Protein AF-A0A5C4NBM5-F1 (afdb_monomer)

Sequence (98 aa):
MPLRLHNPTNDSHIEDLEARLADHLRRTPINPWNPGCRSAQVRALTDVVRAMDRGFVSPELAARLYADVRIDGFCFDRWLDEMRDEGVYVDVTQRLAA

Solvent-accessible surface area (backbone atoms only — not comparable to full-atom values): 5925 Å² total; per-residue (Å²): 130,59,66,39,55,66,52,82,88,61,58,63,69,55,56,51,48,50,54,52,46,49,53,38,56,68,72,42,81,77,53,87,91,52,81,79,43,61,69,58,48,38,51,54,54,50,49,44,51,58,32,29,68,72,65,79,32,53,72,71,54,45,45,50,57,51,62,74,68,60,54,70,96,63,55,60,66,60,54,53,49,51,37,38,76,73,50,47,37,39,77,58,75,79,75,74,83,125

Foldseek 3Di:
DQKEFPDLVDCVLLVVQLVVQLVLVVPPDDPPVPNPPRNVVSVVLSVQVVCSNVVNAPLVRSQVVCVVVDRPPDHSVVSVVVCVVVVRMDDPPPPPPD

Mean predicted aligned error: 6.42 Å

Structure (mmCIF, N/CA/C/O backbone):
data_AF-A0A5C4NBM5-F1
#
_entry.id   AF-A0A5C4NBM5-F1
#
loop_
_atom_site.group_PDB
_atom_site.id
_atom_site.type_symbol
_atom_site.label_atom_id
_atom_site.label_alt_id
_atom_site.label_comp_id
_atom_site.label_asym_id
_atom_site.label_entity_id
_atom_site.label_seq_id
_atom_site.pdbx_PDB_ins_code
_atom_site.Cartn_x
_atom_site.Cartn_y
_atom_site.Cartn_z
_atom_site.occupancy
_atom_site.B_iso_or_equiv
_atom_site.auth_seq_id
_atom_site.auth_comp_id
_atom_site.auth_asym_id
_atom_site.auth_atom_id
_atom_site.pdbx_PDB_model_num
ATOM 1 N N . MET A 1 1 ? -14.276 -1.890 4.583 1.00 61.28 1 MET A N 1
ATOM 2 C CA . MET A 1 1 ? -14.526 -1.490 5.997 1.00 61.28 1 MET A CA 1
ATOM 3 C C . MET A 1 1 ? -13.323 -0.689 6.480 1.00 61.28 1 MET A C 1
ATOM 5 O O . MET A 1 1 ? -12.241 -0.945 5.968 1.00 61.28 1 MET A O 1
ATOM 9 N N . PRO A 1 2 ? -13.469 0.294 7.386 1.00 74.94 2 PRO A N 1
ATOM 10 C CA . PRO A 1 2 ? -12.323 1.073 7.854 1.00 74.94 2 PRO A CA 1
ATOM 11 C C . PRO A 1 2 ? -11.326 0.186 8.621 1.00 74.94 2 PRO A C 1
ATOM 13 O O . PRO A 1 2 ? -11.695 -0.441 9.613 1.00 74.94 2 PRO A O 1
ATOM 16 N N . LEU A 1 3 ? -10.074 0.148 8.157 1.00 82.06 3 LEU A N 1
ATOM 17 C CA . LEU A 1 3 ? -8.948 -0.523 8.814 1.00 82.06 3 LEU A CA 1
ATOM 18 C C . LEU A 1 3 ? -8.129 0.498 9.609 1.00 82.06 3 LEU A C 1
ATOM 20 O O . LEU A 1 3 ? -8.011 1.655 9.204 1.00 82.06 3 LEU A O 1
ATOM 24 N N . ARG A 1 4 ? -7.543 0.072 10.729 1.00 85.62 4 ARG A N 1
ATOM 25 C CA . ARG A 1 4 ? -6.534 0.853 11.462 1.00 85.62 4 ARG A CA 1
ATOM 26 C C . ARG A 1 4 ? -5.371 -0.033 11.882 1.00 85.62 4 ARG A C 1
ATOM 28 O O . ARG A 1 4 ? -5.579 -1.216 12.150 1.00 85.62 4 ARG A O 1
ATOM 35 N N . LEU A 1 5 ? -4.186 0.556 12.017 1.00 88.25 5 LEU A N 1
ATOM 36 C CA . LEU A 1 5 ? -3.049 -0.119 12.637 1.00 88.25 5 LEU A CA 1
ATOM 37 C C . LEU A 1 5 ? -3.355 -0.429 14.106 1.00 88.25 5 LEU A C 1
ATOM 39 O O . LEU A 1 5 ? -3.815 0.441 14.852 1.00 88.25 5 LEU A O 1
ATOM 43 N N . HIS A 1 6 ? -3.068 -1.657 14.532 1.00 86.38 6 HIS A N 1
ATOM 44 C CA . HIS A 1 6 ? -3.093 -2.032 15.943 1.00 86.38 6 HIS A CA 1
ATOM 45 C C . HIS A 1 6 ? -2.037 -1.243 16.726 1.00 86.38 6 HIS A C 1
ATOM 47 O O . HIS A 1 6 ? -2.295 -0.789 17.842 1.00 86.38 6 HIS A O 1
ATOM 53 N N . ASN A 1 7 ? -0.839 -1.083 16.159 1.00 84.06 7 ASN A N 1
ATOM 54 C CA . ASN A 1 7 ? 0.235 -0.296 16.749 1.00 84.06 7 ASN A CA 1
ATOM 55 C C . ASN A 1 7 ? 0.734 0.757 15.743 1.00 84.06 7 ASN A C 1
ATOM 57 O O . ASN A 1 7 ? 1.576 0.439 14.909 1.00 84.06 7 ASN A O 1
ATOM 61 N N . PRO A 1 8 ? 0.246 2.007 15.813 1.00 83.06 8 PRO A N 1
ATOM 62 C CA . PRO A 1 8 ? 0.551 3.037 14.819 1.00 83.06 8 PRO A CA 1
ATOM 63 C C . PRO A 1 8 ? 1.989 3.572 14.879 1.00 83.06 8 PRO A C 1
ATOM 65 O O . PRO A 1 8 ? 2.366 4.360 14.019 1.00 83.06 8 PRO A O 1
ATOM 68 N N . THR A 1 9 ? 2.782 3.205 15.891 1.00 84.69 9 THR A N 1
ATOM 69 C CA . THR A 1 9 ? 4.210 3.561 15.959 1.00 84.69 9 THR A CA 1
ATOM 70 C C . THR A 1 9 ? 5.115 2.458 15.415 1.00 84.69 9 THR A C 1
ATOM 72 O O . THR A 1 9 ? 6.334 2.611 15.447 1.00 84.69 9 THR A O 1
ATOM 75 N N . ASN A 1 10 ? 4.540 1.323 15.011 1.00 85.56 10 ASN A N 1
ATOM 76 C CA . ASN A 1 10 ? 5.272 0.206 14.442 1.00 85.56 10 ASN A CA 1
ATOM 77 C C . ASN A 1 10 ? 5.176 0.256 12.911 1.00 85.56 10 ASN A C 1
ATOM 79 O O . ASN A 1 10 ? 4.089 0.098 12.363 1.00 85.56 10 ASN A O 1
ATOM 83 N N . ASP A 1 11 ? 6.323 0.440 12.258 1.00 90.62 11 ASP A N 1
ATOM 84 C CA . ASP A 1 11 ? 6.466 0.477 10.798 1.00 90.62 11 ASP A CA 1
ATOM 85 C C . ASP A 1 11 ? 7.013 -0.858 10.235 1.00 90.62 11 ASP A C 1
ATOM 87 O O . ASP A 1 11 ? 7.358 -0.938 9.059 1.00 90.62 11 AS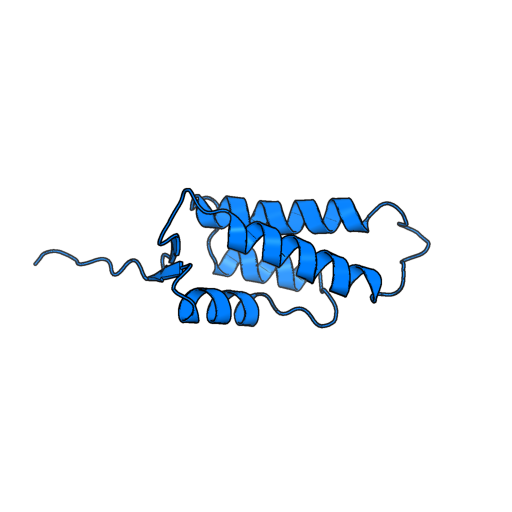P A O 1
ATOM 91 N N . SER A 1 12 ? 7.105 -1.934 11.029 1.00 91.19 12 SER A N 1
ATOM 92 C CA . SER A 1 12 ? 7.687 -3.209 10.571 1.00 91.19 12 SER A CA 1
ATOM 93 C C . SER A 1 12 ? 6.943 -3.836 9.387 1.00 91.19 12 SER A C 1
ATOM 95 O O . SER A 1 12 ? 7.577 -4.474 8.550 1.00 91.19 12 SER A O 1
ATOM 97 N N . HIS A 1 13 ? 5.625 -3.635 9.263 1.00 92.81 13 HIS A N 1
ATOM 98 C CA . HIS A 1 13 ? 4.865 -4.093 8.089 1.00 92.81 13 HIS A CA 1
ATOM 99 C C . HIS A 1 13 ? 5.241 -3.319 6.823 1.00 92.81 13 HIS A C 1
ATOM 101 O O . HIS A 1 13 ? 5.207 -3.875 5.728 1.00 92.81 13 HIS A O 1
ATOM 107 N N . ILE A 1 14 ? 5.635 -2.051 6.966 1.00 94.50 14 ILE A N 1
ATOM 108 C CA . ILE A 1 14 ? 6.147 -1.237 5.866 1.00 94.50 14 ILE A CA 1
ATOM 109 C C . ILE A 1 14 ? 7.534 -1.722 5.435 1.00 94.50 14 ILE A C 1
ATOM 111 O O . ILE A 1 14 ? 7.783 -1.856 4.239 1.00 94.50 14 ILE A O 1
ATOM 115 N N . GLU A 1 15 ? 8.421 -2.016 6.385 1.00 93.81 15 GLU A N 1
ATOM 116 C CA . GLU A 1 15 ? 9.759 -2.547 6.092 1.00 93.81 15 GLU A CA 1
ATOM 117 C C . GLU A 1 15 ? 9.691 -3.921 5.400 1.00 93.81 15 GLU A C 1
ATOM 119 O O . GLU A 1 15 ? 10.388 -4.154 4.407 1.00 93.81 15 GLU A O 1
ATOM 124 N N . ASP A 1 16 ? 8.808 -4.812 5.869 1.00 94.00 16 ASP A N 1
ATOM 125 C CA . ASP A 1 16 ? 8.531 -6.101 5.218 1.00 94.00 16 ASP A CA 1
ATOM 126 C C . ASP A 1 16 ? 7.980 -5.905 3.798 1.00 94.00 16 ASP A C 1
ATOM 128 O O . ASP A 1 16 ? 8.481 -6.508 2.843 1.00 94.00 16 ASP A O 1
ATOM 132 N N . LEU A 1 17 ? 7.006 -5.005 3.628 1.00 94.88 17 LEU A N 1
ATOM 133 C CA . LEU A 1 17 ? 6.438 -4.687 2.322 1.00 94.88 17 LEU A CA 1
ATOM 134 C C . LEU A 1 17 ? 7.504 -4.168 1.346 1.00 94.88 17 LEU A C 1
ATOM 136 O O . LEU A 1 17 ? 7.573 -4.639 0.209 1.00 94.88 17 LEU A O 1
ATOM 140 N N . GLU A 1 18 ? 8.359 -3.235 1.774 1.00 94.38 18 GLU A N 1
ATOM 141 C CA . GLU A 1 18 ? 9.462 -2.714 0.958 1.00 94.38 18 GLU A CA 1
ATOM 142 C C . GLU A 1 18 ? 10.395 -3.837 0.490 1.00 94.38 18 GLU A C 1
ATOM 144 O O . GLU A 1 18 ? 10.730 -3.910 -0.699 1.00 94.38 18 GLU A O 1
ATOM 149 N N . ALA A 1 19 ? 10.773 -4.745 1.395 1.00 93.50 19 ALA A N 1
ATOM 150 C CA . ALA A 1 19 ? 11.636 -5.878 1.078 1.00 93.50 19 ALA A CA 1
ATOM 151 C C . ALA A 1 19 ? 10.983 -6.841 0.070 1.00 93.50 19 ALA A C 1
ATOM 153 O O . ALA A 1 19 ? 11.624 -7.237 -0.912 1.00 93.50 19 ALA A O 1
ATOM 154 N N . ARG A 1 20 ? 9.699 -7.179 0.261 1.00 93.25 20 ARG A N 1
ATOM 155 C CA . ARG A 1 20 ? 8.937 -8.039 -0.662 1.00 93.25 20 ARG A CA 1
ATOM 156 C C . ARG A 1 20 ? 8.829 -7.403 -2.046 1.00 93.25 20 ARG A C 1
ATOM 158 O O . ARG A 1 20 ? 9.157 -8.044 -3.046 1.00 93.25 20 ARG A O 1
ATOM 165 N N . LEU A 1 21 ? 8.425 -6.134 -2.124 1.00 92.00 21 LEU A N 1
ATOM 166 C CA . LEU A 1 21 ? 8.285 -5.412 -3.393 1.00 92.00 21 LEU A CA 1
ATOM 167 C C . LEU A 1 21 ? 9.617 -5.308 -4.140 1.00 92.00 21 LEU A C 1
ATOM 169 O O . LEU A 1 21 ? 9.662 -5.526 -5.354 1.00 92.00 21 LEU A O 1
ATOM 173 N N . ALA A 1 22 ? 10.709 -5.026 -3.426 1.00 90.75 22 ALA A N 1
ATOM 174 C CA . ALA A 1 22 ? 12.042 -4.992 -4.012 1.00 90.75 22 ALA A CA 1
ATOM 175 C C . ALA A 1 22 ? 12.438 -6.352 -4.615 1.00 90.75 22 ALA A C 1
ATOM 177 O O . ALA A 1 22 ? 12.997 -6.391 -5.717 1.00 90.75 22 ALA A O 1
ATOM 178 N N . ASP A 1 23 ? 12.119 -7.467 -3.948 1.00 90.88 23 ASP A N 1
ATOM 179 C CA . ASP A 1 23 ? 12.401 -8.806 -4.471 1.00 90.88 23 ASP A CA 1
ATOM 180 C C . ASP A 1 23 ? 11.569 -9.141 -5.719 1.00 90.88 23 ASP A C 1
ATOM 182 O O . ASP A 1 23 ? 12.126 -9.593 -6.725 1.00 90.88 23 ASP A O 1
ATOM 186 N N . HIS A 1 24 ? 10.263 -8.856 -5.704 1.00 88.44 24 HIS A N 1
ATOM 187 C CA . HIS A 1 24 ? 9.383 -9.079 -6.858 1.00 88.44 24 HIS A CA 1
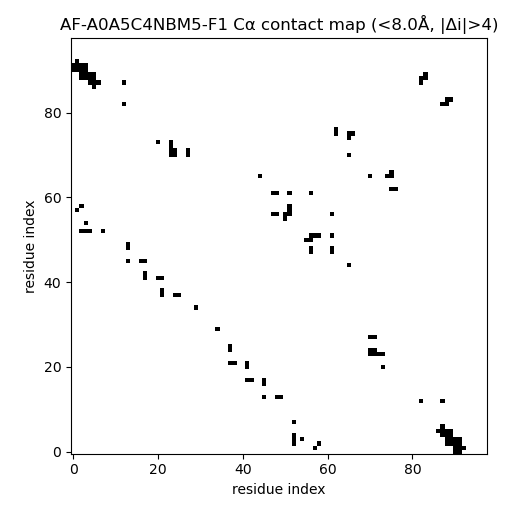ATOM 188 C C . HIS A 1 24 ? 9.813 -8.251 -8.078 1.00 88.44 24 HIS A C 1
ATOM 190 O O . HIS A 1 24 ? 9.962 -8.773 -9.191 1.00 88.44 24 HIS A O 1
ATOM 196 N N . LEU A 1 25 ? 10.116 -6.967 -7.874 1.00 83.75 25 LEU A N 1
ATOM 197 C CA . LEU A 1 25 ? 10.542 -6.075 -8.953 1.00 83.75 25 LEU A CA 1
ATOM 198 C C . LEU A 1 25 ? 11.940 -6.411 -9.481 1.00 83.75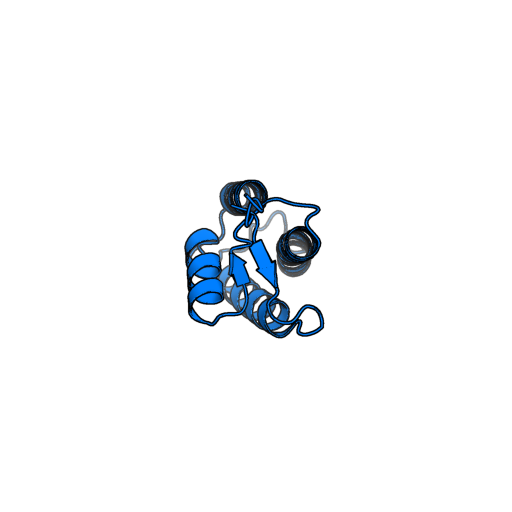 25 LEU A C 1
ATOM 200 O O . LEU A 1 25 ? 12.209 -6.196 -10.665 1.00 83.75 25 LEU A O 1
ATOM 204 N N . ARG A 1 26 ? 12.826 -6.987 -8.657 1.00 82.44 26 ARG A N 1
ATOM 205 C CA . ARG A 1 26 ? 14.130 -7.502 -9.108 1.00 82.44 26 ARG A CA 1
ATOM 206 C C . ARG A 1 26 ? 13.976 -8.631 -10.130 1.00 82.44 26 ARG A C 1
ATOM 208 O O . ARG A 1 26 ? 14.763 -8.687 -11.076 1.00 82.44 26 ARG A O 1
ATOM 215 N N . ARG A 1 27 ? 12.975 -9.499 -9.946 1.00 75.19 27 ARG A N 1
ATOM 216 C CA . ARG A 1 27 ? 12.681 -10.655 -10.814 1.00 75.19 27 ARG A CA 1
ATOM 217 C C . ARG A 1 27 ? 11.893 -10.284 -12.073 1.00 75.19 27 ARG A C 1
ATOM 219 O O . ARG A 1 27 ? 11.915 -11.036 -13.041 1.00 75.19 27 ARG A O 1
ATOM 226 N N . THR A 1 28 ? 11.240 -9.125 -12.078 1.00 69.19 28 THR A N 1
ATOM 227 C CA . THR A 1 28 ? 10.501 -8.615 -13.241 1.00 69.19 28 THR A CA 1
ATOM 228 C C . THR A 1 28 ? 11.488 -8.133 -14.315 1.00 69.19 28 THR A C 1
ATOM 230 O O . THR A 1 28 ? 12.408 -7.385 -13.969 1.00 69.19 28 THR A O 1
ATOM 233 N N . PRO A 1 29 ? 11.348 -8.510 -15.602 1.00 66.06 29 PRO A N 1
ATOM 234 C CA . PRO A 1 29 ? 12.237 -8.042 -16.667 1.00 66.06 29 PRO A CA 1
ATOM 235 C C . PRO A 1 29 ? 12.339 -6.510 -16.670 1.00 66.06 29 PRO A C 1
ATOM 237 O O . PRO A 1 29 ? 11.323 -5.817 -16.639 1.00 66.06 29 PRO A O 1
ATOM 240 N N . ILE A 1 30 ? 13.562 -5.966 -16.678 1.00 62.72 30 ILE A N 1
ATOM 241 C CA . ILE A 1 30 ? 13.764 -4.512 -16.766 1.00 62.72 30 ILE A CA 1
ATOM 242 C C . ILE A 1 30 ? 13.167 -4.058 -18.090 1.00 62.72 30 ILE A C 1
ATOM 244 O O . ILE A 1 30 ? 13.619 -4.507 -19.142 1.00 62.72 30 ILE A O 1
ATOM 248 N N . ASN A 1 31 ? 12.193 -3.148 -18.049 1.00 58.94 31 ASN A N 1
ATOM 249 C CA . ASN A 1 31 ? 11.832 -2.412 -19.247 1.00 58.94 31 ASN A CA 1
ATOM 250 C C . ASN A 1 31 ? 13.065 -1.582 -19.656 1.00 58.94 31 ASN A C 1
ATOM 252 O O . ASN A 1 31 ? 13.441 -0.672 -18.910 1.00 58.94 31 ASN A O 1
ATOM 256 N N . PRO A 1 32 ? 13.711 -1.870 -20.803 1.00 56.47 32 PRO A N 1
ATOM 257 C CA . PRO A 1 32 ? 14.948 -1.199 -21.204 1.00 56.47 32 PRO A CA 1
ATOM 258 C C . PRO A 1 32 ? 14.764 0.311 -21.420 1.00 56.47 32 PRO A C 1
ATOM 260 O O . PRO A 1 32 ? 15.742 1.051 -21.421 1.00 56.47 32 PRO A O 1
ATOM 263 N N . TRP A 1 33 ? 13.519 0.779 -21.535 1.00 55.25 33 TRP A N 1
ATOM 264 C CA . TRP A 1 33 ? 13.165 2.191 -21.663 1.00 55.25 33 TRP A CA 1
ATOM 265 C C . TRP A 1 33 ? 13.021 2.923 -20.321 1.00 55.25 33 TRP A C 1
ATOM 267 O O . TRP A 1 33 ? 12.864 4.140 -20.316 1.00 55.25 33 TRP A O 1
ATOM 277 N N . ASN A 1 34 ? 13.072 2.218 -19.181 1.00 57.16 34 ASN A N 1
ATOM 278 C CA . ASN A 1 34 ? 12.964 2.839 -17.858 1.00 57.16 34 ASN A CA 1
ATOM 279 C C . ASN A 1 34 ? 13.795 2.118 -16.765 1.00 57.16 34 ASN A C 1
ATOM 281 O O . ASN A 1 34 ? 13.246 1.501 -15.847 1.00 57.16 34 ASN A O 1
ATOM 285 N N . PRO A 1 35 ? 15.136 2.188 -16.840 1.00 52.81 35 PRO A N 1
ATOM 286 C CA . PRO A 1 35 ? 16.038 1.499 -15.912 1.00 52.81 35 PRO A CA 1
ATOM 287 C C . PRO A 1 35 ? 16.099 2.112 -14.497 1.00 52.81 35 PRO A C 1
ATOM 289 O O . PRO A 1 35 ? 16.510 1.429 -13.562 1.00 52.81 35 PRO A O 1
ATOM 292 N N . GLY A 1 36 ? 15.667 3.366 -14.302 1.00 56.75 36 GLY A N 1
ATOM 293 C CA . GLY A 1 36 ? 15.687 4.052 -12.997 1.00 56.75 36 GLY A CA 1
ATOM 294 C C . GLY A 1 36 ? 14.492 3.749 -12.083 1.00 56.75 36 GLY A C 1
ATOM 295 O O . GLY A 1 36 ? 14.400 4.290 -10.983 1.00 56.75 36 GLY A O 1
ATOM 296 N N . CYS A 1 37 ? 13.552 2.913 -12.529 1.00 69.25 37 CYS A N 1
ATOM 297 C CA . CYS A 1 37 ? 12.194 2.945 -11.993 1.00 69.25 37 CYS A CA 1
ATOM 298 C C . CYS A 1 37 ? 11.954 2.106 -10.735 1.00 69.25 37 CYS A C 1
ATOM 300 O O . CYS A 1 37 ? 11.014 2.400 -10.011 1.00 69.25 37 CYS A O 1
ATOM 302 N N . ARG A 1 38 ? 12.768 1.087 -10.430 1.00 79.81 38 ARG A N 1
ATOM 303 C CA . ARG A 1 38 ? 12.401 0.087 -9.404 1.00 79.81 38 ARG A CA 1
ATOM 304 C C . ARG A 1 38 ? 12.368 0.640 -7.984 1.00 79.81 38 ARG A C 1
ATOM 306 O O . ARG A 1 38 ? 11.350 0.506 -7.324 1.00 79.81 38 ARG A O 1
ATOM 313 N N . SER A 1 39 ? 13.434 1.288 -7.514 1.00 82.69 39 SER A N 1
ATOM 314 C CA . SER A 1 39 ? 13.452 1.846 -6.152 1.00 82.69 39 SER A CA 1
ATOM 31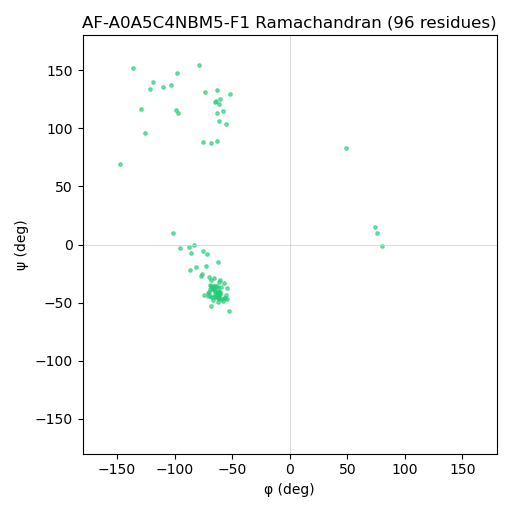5 C C . SER A 1 39 ? 12.434 2.976 -5.986 1.00 82.69 39 SER A C 1
ATOM 317 O O . SER A 1 39 ? 11.806 3.093 -4.939 1.00 82.69 39 SER A O 1
ATOM 319 N N . ALA A 1 40 ? 12.229 3.780 -7.035 1.00 84.44 40 ALA A N 1
ATOM 320 C CA . ALA A 1 40 ? 11.192 4.808 -7.055 1.00 84.44 40 ALA A CA 1
ATOM 321 C C . ALA A 1 40 ? 9.780 4.199 -7.026 1.00 84.44 40 ALA A C 1
ATOM 323 O O . ALA A 1 40 ? 8.907 4.718 -6.340 1.00 84.44 40 ALA A O 1
ATOM 324 N N . GLN A 1 41 ? 9.571 3.083 -7.726 1.00 87.00 41 GLN A N 1
ATOM 325 C CA . GLN A 1 41 ? 8.312 2.346 -7.758 1.00 87.00 41 GLN A CA 1
ATOM 326 C C . GLN A 1 41 ? 8.025 1.662 -6.422 1.00 87.00 41 GLN A C 1
ATOM 328 O O . GLN A 1 41 ? 6.910 1.801 -5.935 1.00 87.00 41 GLN A O 1
ATOM 333 N N . VAL A 1 42 ? 9.016 1.003 -5.801 1.00 90.69 42 VAL A N 1
ATOM 334 C CA . VAL A 1 42 ? 8.896 0.480 -4.427 1.00 90.69 42 VAL A CA 1
ATOM 335 C C . VAL A 1 42 ? 8.453 1.613 -3.514 1.00 90.69 42 VAL A C 1
ATOM 337 O O . VAL A 1 42 ? 7.374 1.531 -2.950 1.00 90.69 42 VAL A O 1
ATOM 340 N N . ARG A 1 43 ? 9.209 2.717 -3.471 1.00 90.62 43 ARG A N 1
ATOM 341 C CA . ARG A 1 43 ? 8.887 3.862 -2.615 1.00 90.62 43 ARG A CA 1
ATOM 342 C C . ARG A 1 43 ? 7.471 4.396 -2.847 1.00 90.62 43 ARG A C 1
ATOM 344 O O . ARG A 1 43 ? 6.750 4.609 -1.882 1.00 90.62 43 ARG A O 1
ATOM 351 N N . ALA A 1 44 ? 7.061 4.585 -4.101 1.00 90.31 44 ALA A N 1
ATOM 352 C CA . ALA A 1 44 ? 5.726 5.084 -4.427 1.00 90.31 44 ALA A CA 1
ATOM 353 C C . ALA A 1 44 ? 4.613 4.135 -3.950 1.00 90.31 44 ALA A C 1
ATOM 355 O O . ALA A 1 44 ? 3.598 4.589 -3.430 1.00 90.31 44 ALA A O 1
ATOM 356 N N . LEU A 1 45 ? 4.803 2.824 -4.097 1.00 92.31 45 LEU A N 1
ATOM 357 C CA . LEU A 1 45 ? 3.851 1.809 -3.640 1.00 92.31 45 LEU A CA 1
ATOM 358 C C . LEU A 1 45 ? 3.794 1.726 -2.113 1.00 92.31 45 LEU A C 1
ATOM 360 O O . LEU A 1 45 ? 2.713 1.588 -1.537 1.00 92.31 45 LEU A O 1
ATOM 364 N N . THR A 1 46 ? 4.936 1.866 -1.446 1.00 94.88 46 THR A N 1
ATOM 365 C CA . THR A 1 46 ? 4.986 1.946 0.010 1.00 94.88 46 THR A CA 1
ATOM 366 C C . THR A 1 46 ? 4.308 3.214 0.527 1.00 94.88 46 THR A C 1
ATOM 368 O O . THR A 1 46 ? 3.573 3.167 1.512 1.00 94.88 46 THR A O 1
ATOM 371 N N . ASP A 1 47 ? 4.484 4.345 -0.162 1.00 94.56 47 ASP A N 1
ATOM 372 C CA . ASP A 1 47 ? 3.824 5.609 0.175 1.00 94.56 47 ASP A CA 1
ATOM 373 C C . ASP A 1 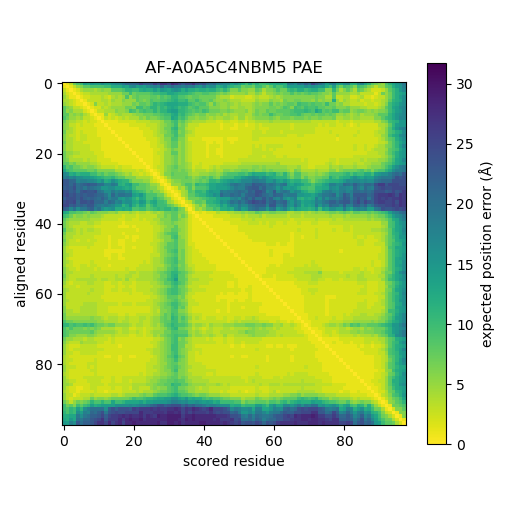47 ? 2.290 5.494 0.085 1.00 94.56 47 ASP A C 1
ATOM 375 O O . ASP A 1 47 ? 1.587 6.104 0.893 1.00 94.56 47 ASP A O 1
ATOM 379 N N . VAL A 1 48 ? 1.756 4.664 -0.823 1.00 94.62 48 VAL A N 1
ATOM 380 C CA . VAL A 1 48 ? 0.315 4.343 -0.872 1.00 94.62 48 VAL A CA 1
ATOM 381 C C . VAL A 1 48 ? -0.142 3.658 0.416 1.00 94.62 48 VAL A C 1
ATOM 383 O O . VAL A 1 48 ? -1.173 4.037 0.971 1.00 94.62 48 VAL A O 1
ATOM 386 N N . VAL A 1 49 ? 0.625 2.693 0.930 1.00 94.69 49 VAL A N 1
ATOM 387 C CA . VAL A 1 49 ? 0.289 1.999 2.185 1.00 94.69 49 VAL A CA 1
ATOM 388 C C . VAL A 1 49 ? 0.448 2.929 3.383 1.00 94.69 49 VAL A C 1
ATOM 390 O O . VAL A 1 49 ? -0.454 2.999 4.208 1.00 94.69 49 VAL A O 1
ATOM 393 N N . ARG A 1 50 ? 1.491 3.766 3.429 1.00 94.44 50 ARG A N 1
ATOM 394 C CA . ARG A 1 50 ? 1.620 4.811 4.463 1.00 94.44 50 ARG A CA 1
ATOM 395 C C . ARG A 1 50 ? 0.450 5.802 4.432 1.00 94.44 50 ARG A C 1
ATOM 397 O O . ARG A 1 50 ? 0.013 6.285 5.477 1.00 94.44 50 ARG A O 1
ATOM 404 N N . ALA A 1 51 ? -0.062 6.142 3.248 1.00 93.12 51 ALA A N 1
ATOM 405 C CA . ALA A 1 51 ? -1.249 6.981 3.111 1.00 93.12 51 ALA A CA 1
ATOM 406 C C . ALA A 1 51 ? -2.519 6.249 3.575 1.00 93.12 51 ALA A C 1
ATOM 408 O O . ALA A 1 51 ? -3.391 6.877 4.179 1.00 93.12 51 ALA A O 1
ATOM 409 N N . MET A 1 52 ? -2.602 4.936 3.348 1.00 93.50 52 MET A N 1
ATOM 410 C CA . MET A 1 52 ? -3.678 4.083 3.852 1.00 93.50 52 MET A CA 1
ATOM 411 C C . MET A 1 52 ? -3.656 3.972 5.379 1.00 93.50 52 MET A C 1
ATOM 413 O O . MET A 1 52 ? -4.685 4.190 6.012 1.00 93.50 52 MET A O 1
ATOM 417 N N . ASP A 1 53 ? -2.486 3.755 5.981 1.00 92.44 53 ASP A N 1
ATOM 418 C CA . ASP A 1 53 ? -2.289 3.690 7.436 1.00 92.44 53 ASP A CA 1
ATOM 419 C C . ASP A 1 53 ? -2.766 4.962 8.147 1.00 92.44 53 ASP A C 1
ATOM 421 O O . ASP A 1 53 ? -3.274 4.923 9.268 1.00 92.44 53 ASP A O 1
ATOM 425 N N . ARG A 1 54 ? -2.629 6.107 7.469 1.00 90.31 54 ARG A N 1
ATOM 426 C CA . ARG A 1 54 ? -3.070 7.426 7.944 1.00 90.31 54 ARG A CA 1
ATOM 427 C C . ARG A 1 54 ? -4.530 7.748 7.601 1.00 90.31 54 ARG A C 1
ATOM 429 O O . ARG A 1 54 ? -5.008 8.820 7.963 1.00 90.31 54 ARG A O 1
ATOM 436 N N . GLY A 1 55 ? -5.227 6.862 6.891 1.00 90.12 55 GLY A N 1
ATOM 437 C CA . GLY A 1 55 ? -6.616 7.042 6.464 1.00 90.12 55 GLY A CA 1
ATOM 438 C C . GLY A 1 55 ? -6.820 8.007 5.290 1.00 90.12 55 GLY A C 1
ATOM 439 O O . GLY A 1 55 ? -7.959 8.352 4.988 1.00 90.12 55 GLY A O 1
ATOM 440 N N . PHE A 1 56 ? -5.752 8.448 4.614 1.00 92.56 56 PHE A N 1
ATOM 441 C CA . PHE A 1 56 ? -5.856 9.291 3.413 1.00 92.56 56 PHE A CA 1
ATOM 442 C C . PHE A 1 56 ? -6.254 8.494 2.167 1.00 92.56 56 PHE A C 1
ATOM 444 O O . PHE A 1 56 ? -6.838 9.047 1.237 1.00 92.56 56 PHE A O 1
ATOM 451 N N . VAL A 1 57 ? -5.928 7.201 2.144 1.00 93.00 57 VAL A N 1
ATOM 452 C CA . VAL A 1 57 ? -6.255 6.263 1.067 1.00 93.00 57 VAL A CA 1
ATOM 453 C C . VAL A 1 57 ? -7.084 5.129 1.661 1.00 93.00 57 VAL A C 1
ATOM 455 O O . VAL A 1 57 ? -6.744 4.600 2.715 1.00 93.00 57 VAL A O 1
ATOM 458 N N . SER A 1 58 ? -8.186 4.751 1.013 1.00 92.19 58 SER A N 1
ATOM 459 C CA . SER A 1 58 ? -8.948 3.576 1.448 1.00 92.19 58 SER A CA 1
ATOM 460 C C . SER A 1 58 ? -8.267 2.283 0.973 1.00 92.19 58 SER A C 1
ATOM 462 O O . SER A 1 58 ? -7.592 2.310 -0.061 1.00 92.19 58 SER A O 1
ATOM 464 N N . PRO A 1 59 ? -8.464 1.142 1.656 1.00 92.19 59 PRO A N 1
ATOM 465 C CA . PRO A 1 59 ? -7.923 -0.144 1.209 1.00 92.19 59 PRO A CA 1
ATOM 466 C C . PRO A 1 59 ? -8.326 -0.494 -0.229 1.00 92.19 59 PRO A C 1
ATOM 468 O O . PRO A 1 59 ? -7.514 -0.984 -1.007 1.00 92.19 59 PRO A O 1
ATOM 471 N N . GLU A 1 60 ? -9.557 -0.160 -0.621 1.00 93.38 60 GLU A N 1
ATOM 472 C CA . GLU A 1 60 ? -10.074 -0.398 -1.970 1.00 93.38 60 GLU A CA 1
ATOM 473 C C . GLU A 1 60 ? -9.368 0.475 -3.021 1.00 93.38 60 GLU A C 1
ATOM 475 O O . GLU A 1 60 ? -9.122 0.033 -4.145 1.00 93.38 60 GLU A O 1
ATOM 480 N N . LEU A 1 61 ? -9.020 1.719 -2.671 1.00 93.50 61 LEU A N 1
ATOM 481 C CA . LEU A 1 61 ? -8.236 2.590 -3.545 1.00 93.50 61 LEU A CA 1
ATOM 482 C C . LEU A 1 61 ? -6.779 2.117 -3.641 1.00 93.50 61 LEU A C 1
ATOM 484 O O . LEU A 1 61 ? -6.232 2.096 -4.743 1.00 93.50 61 LEU A O 1
ATOM 488 N N . ALA A 1 62 ? -6.170 1.698 -2.528 1.00 93.25 62 ALA A N 1
ATOM 489 C CA . ALA A 1 62 ? -4.832 1.112 -2.530 1.00 93.25 62 ALA A CA 1
ATOM 490 C C . ALA A 1 62 ? -4.779 -0.134 -3.431 1.00 93.25 62 ALA A C 1
ATOM 492 O O . ALA A 1 62 ? -3.942 -0.196 -4.3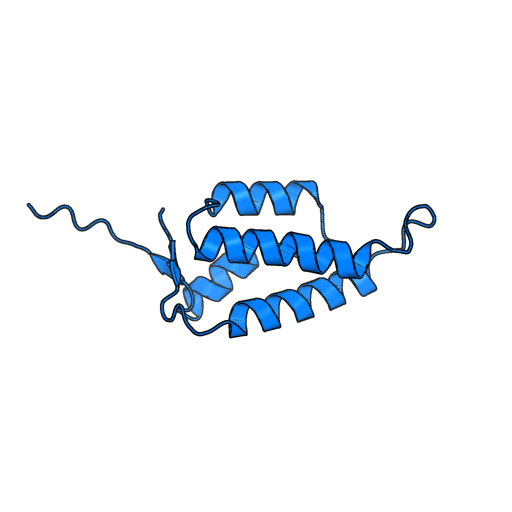30 1.00 93.25 62 ALA A O 1
ATOM 493 N N . ALA A 1 63 ? -5.732 -1.059 -3.289 1.00 92.94 63 ALA A N 1
ATOM 494 C CA . ALA A 1 63 ? -5.828 -2.256 -4.124 1.00 92.94 63 ALA A CA 1
ATOM 495 C C . ALA A 1 63 ? -5.891 -1.925 -5.624 1.00 92.94 63 ALA A C 1
ATOM 497 O O . ALA A 1 63 ? -5.176 -2.525 -6.428 1.00 92.94 63 ALA A O 1
ATOM 498 N N . ARG A 1 64 ? -6.681 -0.913 -6.010 1.00 92.31 64 ARG A N 1
ATOM 499 C CA . ARG A 1 64 ? -6.750 -0.440 -7.404 1.00 92.31 64 ARG A CA 1
ATOM 500 C C . ARG A 1 64 ? -5.414 0.101 -7.908 1.00 92.31 64 ARG A C 1
ATOM 502 O O . ARG A 1 64 ? -5.003 -0.261 -9.005 1.00 92.31 64 ARG A O 1
ATOM 509 N N . LEU A 1 65 ? -4.720 0.914 -7.110 1.00 91.06 65 LEU A N 1
ATOM 510 C CA . LEU A 1 65 ? -3.404 1.451 -7.479 1.00 91.06 65 LEU A CA 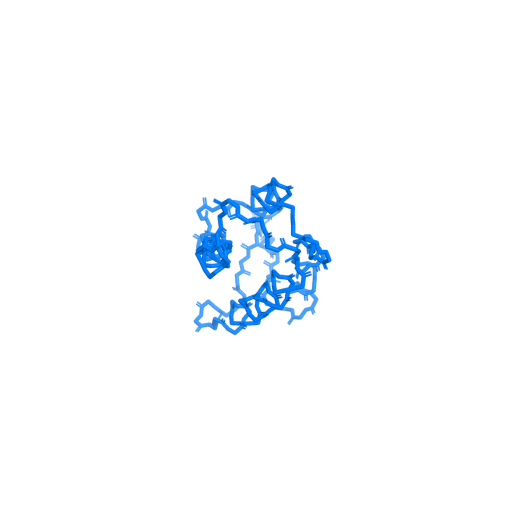1
ATOM 511 C C . LEU A 1 65 ? -2.375 0.330 -7.685 1.00 91.06 65 LEU A C 1
ATOM 513 O O . LEU A 1 65 ? -1.608 0.363 -8.644 1.00 91.06 65 LEU A O 1
ATOM 517 N N . TYR A 1 66 ? -2.389 -0.695 -6.833 1.00 91.12 66 TYR A N 1
ATOM 518 C CA . TYR A 1 66 ? -1.530 -1.868 -7.001 1.00 91.12 66 TYR A CA 1
ATOM 519 C C . TYR A 1 66 ? -1.903 -2.699 -8.239 1.00 91.12 66 TYR A C 1
ATOM 521 O O . TYR A 1 66 ? -1.015 -3.179 -8.949 1.00 91.12 66 TYR A O 1
ATOM 529 N N . ALA A 1 67 ? -3.198 -2.838 -8.538 1.00 89.50 67 ALA A N 1
ATOM 530 C CA . ALA A 1 67 ? -3.679 -3.539 -9.726 1.00 89.50 67 ALA A CA 1
ATOM 531 C C . ALA A 1 67 ? -3.278 -2.837 -11.036 1.00 89.50 67 ALA A C 1
ATOM 533 O O . ALA A 1 67 ? -2.952 -3.517 -12.012 1.00 89.50 67 ALA A O 1
ATOM 534 N N . 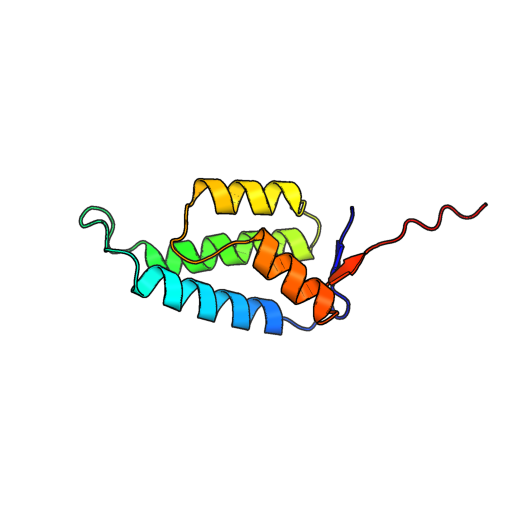ASP A 1 68 ? -3.249 -1.501 -11.050 1.00 86.62 68 ASP A N 1
ATOM 535 C CA . ASP A 1 68 ? -2.816 -0.706 -12.208 1.00 86.62 68 ASP A CA 1
ATOM 536 C C . ASP A 1 68 ? -1.311 -0.854 -12.475 1.00 86.62 68 ASP A C 1
ATOM 538 O O . ASP A 1 68 ? -0.878 -0.900 -13.628 1.00 86.62 68 ASP A O 1
ATOM 542 N N . VAL A 1 69 ? -0.506 -0.975 -11.415 1.00 84.56 69 VAL A N 1
ATOM 543 C CA . VAL A 1 69 ? 0.956 -1.097 -11.519 1.00 84.56 69 VAL A CA 1
ATOM 544 C C . VAL A 1 69 ? 1.406 -2.494 -11.971 1.00 84.56 69 VAL A C 1
ATOM 546 O O . VAL A 1 69 ? 2.467 -2.601 -12.583 1.00 84.56 69 VAL A O 1
ATOM 549 N N . ARG A 1 70 ? 0.603 -3.541 -11.725 1.00 80.50 70 ARG A N 1
ATOM 550 C CA . ARG A 1 70 ? 0.856 -4.946 -12.118 1.00 80.50 70 ARG A CA 1
ATOM 551 C C . ARG A 1 70 ? 2.253 -5.454 -11.750 1.00 80.50 70 ARG A C 1
ATOM 553 O O . ARG A 1 70 ? 3.166 -5.494 -12.570 1.00 80.50 70 ARG A O 1
ATOM 560 N N . ILE A 1 71 ? 2.403 -5.886 -10.503 1.00 84.12 71 ILE A N 1
ATOM 561 C CA . ILE A 1 71 ? 3.663 -6.426 -9.985 1.00 84.12 71 ILE A CA 1
ATOM 562 C C . ILE A 1 71 ? 3.611 -7.949 -10.050 1.00 84.12 71 ILE A C 1
ATOM 564 O O . ILE A 1 71 ? 2.838 -8.583 -9.331 1.00 84.12 71 ILE A O 1
ATOM 568 N N . ASP A 1 72 ? 4.443 -8.544 -10.898 1.00 84.56 72 ASP A N 1
ATOM 569 C CA . ASP A 1 72 ? 4.443 -9.992 -11.088 1.00 84.56 72 ASP A CA 1
ATOM 570 C C . ASP A 1 72 ? 4.765 -10.740 -9.784 1.00 84.56 72 ASP A C 1
ATOM 572 O O . ASP A 1 72 ? 5.793 -10.536 -9.129 1.00 84.56 72 ASP A O 1
ATOM 576 N N . GLY A 1 73 ? 3.862 -11.648 -9.411 1.00 86.44 73 GLY A N 1
ATOM 577 C CA . GLY A 1 73 ? 3.980 -12.474 -8.210 1.00 86.44 73 GLY A CA 1
ATOM 578 C C . GLY A 1 73 ? 3.588 -11.782 -6.902 1.00 86.44 73 GLY A C 1
ATOM 579 O O . GLY A 1 73 ? 3.612 -12.450 -5.873 1.00 86.44 73 GLY A O 1
ATOM 580 N N . PHE A 1 74 ? 3.197 -10.505 -6.927 1.00 91.19 74 PHE A N 1
ATOM 581 C CA . PHE A 1 74 ? 2.701 -9.790 -5.752 1.00 91.19 74 PHE A CA 1
ATOM 582 C C . PHE A 1 74 ? 1.196 -9.515 -5.873 1.00 91.19 74 PHE A C 1
ATOM 584 O O . PHE A 1 74 ? 0.710 -9.074 -6.913 1.00 91.19 74 PHE A O 1
ATOM 591 N N . CYS A 1 75 ? 0.449 -9.754 -4.794 1.00 92.38 75 CYS A N 1
ATOM 592 C CA . CYS A 1 75 ? -0.985 -9.485 -4.713 1.00 92.38 75 CYS A CA 1
ATOM 593 C C . CYS A 1 75 ? -1.268 -8.674 -3.449 1.00 92.38 75 CYS A C 1
ATOM 595 O O . CYS A 1 75 ? -1.036 -9.158 -2.342 1.00 92.38 75 CYS A O 1
ATOM 597 N N . PHE A 1 76 ? -1.762 -7.446 -3.629 1.00 93.94 76 PHE A N 1
ATOM 598 C CA . PHE A 1 76 ? -2.017 -6.533 -2.517 1.00 93.94 76 PHE A CA 1
ATOM 599 C C . PHE A 1 76 ? -3.104 -7.053 -1.576 1.00 93.94 76 PHE A C 1
ATOM 601 O O . PHE A 1 76 ? -2.896 -7.044 -0.371 1.00 93.94 76 PHE A O 1
ATOM 608 N N . ASP A 1 77 ? -4.215 -7.565 -2.112 1.00 93.75 77 ASP A N 1
ATOM 609 C CA . ASP A 1 77 ? -5.317 -8.085 -1.291 1.00 93.75 77 ASP A CA 1
ATOM 610 C C . ASP A 1 77 ? -4.853 -9.245 -0.405 1.00 93.75 77 ASP A C 1
ATOM 612 O O . ASP A 1 77 ? -5.130 -9.269 0.789 1.00 93.75 77 ASP A O 1
ATOM 616 N N . ARG A 1 78 ? -4.045 -10.156 -0.964 1.00 94.50 78 ARG A N 1
ATOM 617 C CA . ARG A 1 78 ? -3.446 -11.251 -0.197 1.00 94.50 78 ARG A CA 1
ATOM 618 C C . ARG A 1 78 ? -2.513 -10.741 0.900 1.00 94.50 78 ARG A C 1
ATOM 620 O O . ARG A 1 78 ? -2.574 -11.240 2.015 1.00 94.50 78 ARG A O 1
ATOM 627 N N . TRP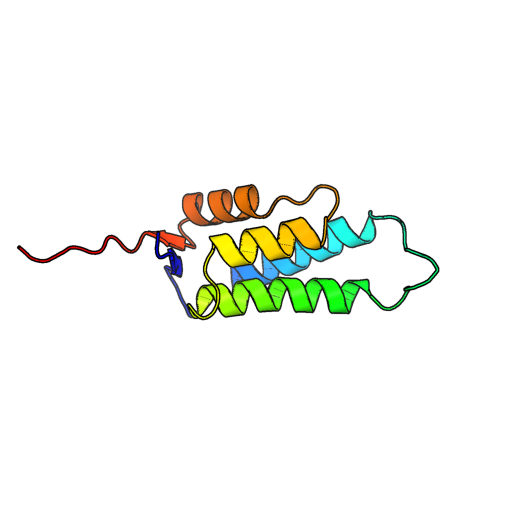 A 1 79 ? -1.642 -9.781 0.588 1.00 95.38 79 TRP A N 1
ATOM 628 C CA . TRP A 1 79 ? -0.764 -9.182 1.595 1.00 95.38 79 TRP A CA 1
ATOM 629 C C . TRP A 1 79 ? -1.578 -8.495 2.701 1.00 95.38 79 TRP A C 1
ATOM 631 O O . TRP A 1 79 ? -1.262 -8.637 3.877 1.00 95.38 79 TRP A O 1
ATOM 641 N N . LEU A 1 80 ? -2.658 -7.798 2.343 1.00 94.12 80 LEU A N 1
ATOM 642 C CA . LEU A 1 80 ? -3.527 -7.132 3.305 1.00 94.12 80 LEU A CA 1
ATOM 643 C C . LEU A 1 80 ? -4.240 -8.134 4.225 1.00 94.12 80 LEU A C 1
ATOM 645 O O . LEU A 1 80 ? -4.348 -7.875 5.422 1.00 94.12 80 LEU A O 1
ATOM 649 N N . ASP A 1 81 ? -4.689 -9.271 3.693 1.00 93.94 81 ASP A N 1
ATOM 650 C CA . ASP A 1 81 ? -5.263 -10.359 4.490 1.00 93.94 81 ASP A CA 1
ATOM 651 C C . ASP A 1 81 ? -4.221 -10.975 5.440 1.00 93.94 81 ASP A C 1
ATOM 653 O O . ASP A 1 81 ? -4.511 -11.132 6.624 1.00 93.94 81 ASP A O 1
ATOM 657 N N . GLU A 1 82 ? -2.984 -11.209 4.980 1.00 95.12 82 GLU A N 1
ATOM 658 C CA . GLU A 1 82 ? -1.872 -11.656 5.841 1.00 95.12 82 GLU A CA 1
ATOM 659 C C . GLU A 1 82 ? -1.639 -10.672 7.008 1.00 95.12 82 GLU A C 1
ATOM 661 O O . GLU A 1 82 ? -1.566 -11.078 8.166 1.00 95.12 82 GLU A O 1
ATOM 666 N N . MET A 1 83 ? -1.619 -9.362 6.738 1.00 94.81 83 MET A N 1
ATOM 667 C CA . MET A 1 83 ? -1.460 -8.334 7.778 1.00 94.81 83 MET A CA 1
ATOM 668 C C . MET A 1 83 ? -2.642 -8.273 8.761 1.00 94.81 83 MET A C 1
ATOM 670 O O . MET A 1 83 ? -2.473 -7.879 9.918 1.00 94.81 83 MET A O 1
ATOM 674 N N . ARG A 1 84 ? -3.854 -8.643 8.335 1.00 92.06 84 ARG A N 1
ATOM 675 C CA . ARG A 1 84 ? -5.017 -8.756 9.233 1.00 92.06 84 ARG A CA 1
ATOM 676 C C . ARG A 1 84 ? -4.915 -9.997 10.112 1.00 92.06 84 ARG A C 1
ATOM 678 O O . ARG A 1 84 ? -5.158 -9.894 11.313 1.00 92.06 84 ARG A O 1
ATOM 685 N N . ASP A 1 85 ? -4.513 -11.127 9.539 1.00 92.81 85 ASP A N 1
ATOM 686 C CA . ASP A 1 85 ? -4.317 -12.386 10.264 1.00 92.81 85 ASP A CA 1
ATOM 687 C C . ASP A 1 85 ? -3.197 -12.271 11.311 1.00 92.81 85 ASP A C 1
ATOM 689 O O . ASP A 1 85 ? -3.315 -12.795 12.420 1.00 92.81 85 ASP A O 1
ATOM 693 N N . GLU A 1 86 ? -2.141 -11.513 11.004 1.00 91.75 86 GLU A N 1
ATOM 694 C CA . GLU A 1 86 ? -1.053 -11.184 11.934 1.00 91.75 86 GLU A CA 1
ATOM 695 C C . GLU A 1 86 ? -1.442 -10.124 12.984 1.00 91.75 86 GLU A C 1
ATOM 697 O O . GLU A 1 86 ? -0.672 -9.832 13.903 1.00 91.75 86 GLU A O 1
ATOM 702 N N . GLY A 1 87 ? -2.640 -9.542 12.883 1.00 91.00 87 GLY A N 1
ATOM 703 C CA . GLY A 1 87 ? -3.139 -8.529 13.812 1.00 91.00 87 GLY A CA 1
ATOM 704 C C . GLY A 1 87 ? -2.497 -7.148 13.649 1.00 91.00 87 GLY A C 1
ATOM 705 O O . GLY A 1 87 ? -2.648 -6.305 14.536 1.00 91.00 87 GLY A O 1
ATOM 706 N N . VAL A 1 88 ? -1.804 -6.888 12.534 1.00 92.12 88 VAL A N 1
ATOM 707 C CA . VAL A 1 88 ? -1.252 -5.564 12.195 1.00 92.12 88 VAL A CA 1
ATOM 708 C C . VAL A 1 88 ? -2.387 -4.582 11.928 1.00 92.12 88 VAL A C 1
ATOM 710 O O . VAL A 1 88 ? -2.403 -3.487 12.496 1.00 92.12 88 VAL A O 1
ATOM 713 N N . TYR A 1 89 ? -3.368 -4.989 11.118 1.00 91.75 89 TYR A N 1
ATOM 714 C CA . TYR A 1 89 ? -4.595 -4.228 10.897 1.00 91.75 89 TYR A CA 1
ATOM 715 C C . TYR A 1 89 ? -5.758 -4.825 11.675 1.00 91.75 89 TYR A C 1
ATOM 717 O O . TYR A 1 89 ? -5.980 -6.033 11.671 1.00 91.75 89 TYR A O 1
ATOM 725 N N . VAL A 1 90 ? -6.558 -3.956 12.288 1.00 88.94 90 VAL A N 1
ATOM 726 C CA . VAL A 1 90 ? -7.813 -4.341 12.936 1.00 88.94 90 VAL A CA 1
ATOM 727 C C . VAL A 1 90 ? -8.986 -3.627 12.281 1.00 88.94 90 VAL A C 1
ATOM 729 O O . VAL A 1 90 ? -8.910 -2.434 11.962 1.00 88.94 90 VAL A O 1
ATOM 732 N N . ASP A 1 91 ? -10.090 -4.352 12.113 1.00 84.88 91 ASP A N 1
ATOM 733 C CA . ASP A 1 91 ? -11.342 -3.765 11.657 1.00 84.88 91 ASP A CA 1
ATOM 734 C C . ASP A 1 91 ? -11.848 -2.768 12.697 1.00 84.88 91 ASP A C 1
ATOM 736 O O . ASP A 1 91 ? -12.076 -3.092 13.870 1.00 84.88 91 ASP A O 1
ATOM 740 N N . VAL A 1 92 ? -12.060 -1.530 12.261 1.00 77.88 92 VAL A N 1
ATOM 741 C CA . VAL A 1 92 ? -12.783 -0.552 13.060 1.00 77.88 92 VAL A CA 1
ATOM 742 C C . VAL A 1 92 ? -14.253 -0.929 12.971 1.00 77.88 92 VAL A C 1
ATOM 744 O O . VAL A 1 92 ? -14.997 -0.464 12.107 1.00 77.88 92 VAL A O 1
ATOM 747 N N . THR A 1 93 ? -14.684 -1.797 13.884 1.00 67.06 93 THR A N 1
ATOM 748 C CA . THR A 1 93 ? -16.108 -1.960 14.153 1.00 67.06 93 THR A CA 1
ATOM 749 C C . THR A 1 93 ? -16.617 -0.611 14.643 1.00 67.06 93 THR A C 1
ATOM 751 O O . THR A 1 93 ? -16.318 -0.175 15.755 1.00 67.06 93 THR A O 1
ATOM 754 N N . GLN A 1 94 ? -17.364 0.092 13.787 1.00 51.12 94 GLN A N 1
ATOM 755 C CA . GLN A 1 94 ? -18.188 1.209 14.224 1.00 51.12 94 GLN A CA 1
ATOM 756 C C . GLN A 1 94 ? -19.225 0.626 15.178 1.00 51.12 94 GLN A C 1
ATOM 758 O O . GLN A 1 94 ? -20.294 0.175 14.772 1.00 51.12 94 GLN A O 1
ATOM 763 N N . ARG A 1 95 ? -18.885 0.573 16.465 1.00 46.19 95 ARG A N 1
ATOM 764 C CA . ARG A 1 95 ? -19.866 0.352 17.514 1.00 46.19 95 ARG A CA 1
ATOM 765 C C . ARG A 1 95 ? -20.717 1.619 17.520 1.00 46.19 95 ARG A C 1
ATOM 767 O O . ARG A 1 95 ? -20.383 2.591 18.188 1.00 46.19 95 ARG A O 1
ATOM 774 N N . LEU A 1 96 ? -21.762 1.637 16.691 1.00 48.59 96 LEU A N 1
ATOM 775 C CA . LEU A 1 96 ? -22.893 2.533 16.887 1.00 48.59 96 LEU A CA 1
ATOM 776 C C . LEU A 1 96 ? -23.383 2.233 18.303 1.00 48.59 96 LEU A C 1
ATOM 778 O O . LEU A 1 96 ? -23.921 1.158 18.563 1.00 48.59 96 LEU A O 1
ATOM 782 N N . ALA A 1 97 ? -23.060 3.128 19.234 1.00 41.56 97 ALA A N 1
ATOM 783 C CA . ALA A 1 97 ? -23.660 3.126 20.551 1.00 41.56 97 ALA A CA 1
ATOM 784 C C . ALA A 1 97 ? -25.174 3.259 20.339 1.00 41.56 97 ALA A C 1
ATOM 786 O O . ALA A 1 97 ? -25.625 4.241 19.748 1.00 41.56 97 ALA A O 1
ATOM 787 N N . ALA A 1 98 ? -25.906 2.215 20.723 1.00 40.50 98 ALA A N 1
ATOM 788 C CA . ALA A 1 98 ? -27.353 2.232 20.876 1.00 40.50 98 ALA A CA 1
ATOM 789 C C . ALA A 1 98 ? -27.705 2.756 22.270 1.00 40.50 98 ALA A C 1
ATOM 791 O O . ALA A 1 98 ? -26.923 2.463 23.208 1.00 40.50 98 ALA A O 1
#

Radius of gyration: 14.84 Å; Cα contacts (8 Å, |Δi|>4): 75; chains: 1; bounding box: 43×22×42 Å

Secondary structure (DSSP, 8-state):
--EEESSTT--HHHHHHHHHHHHHHHHSPP-TT-TTHHHHHHHHHHHHHHHHHTTSS-HHHHHHHHHHH--TT--HHHHHHHHHHTTSEEE-------

pLDDT: mean 84.07, std 13.84, range [40.5, 95.38]

Organism: NCBI:txid687525